Protein AF-A0A357NCX3-F1 (afdb_monomer)

Nearest PDB structures (foldseek):
  4xu6-assembly1_A  TM=5.570E-01  e=1.460E+00  Mycolicibacterium vanbaalenii PYR-1
  4xu4-assembly1_A  TM=5.574E-01  e=2.553E+00  Mycolicibacterium vanbaalenii PYR-1

Mean predicted aligned error: 8.89 Å

Solvent-accessible surface area (backbone atoms only — not comparable to full-atom values): 6624 Å² total; per-residue (Å²): 137,58,72,67,58,54,52,52,49,53,54,52,49,55,56,51,51,54,54,61,74,75,48,97,56,66,64,63,55,49,52,52,50,28,53,52,42,28,50,63,62,39,48,60,56,52,53,32,39,73,70,63,34,36,53,40,62,79,77,83,44,93,50,60,70,59,22,23,51,52,50,50,50,55,52,34,49,52,48,21,47,53,37,41,45,30,58,70,70,39,79,51,80,72,33,65,52,48,47,54,54,51,51,55,52,52,52,52,50,35,44,77,67,68,28,48,46,75,60,127

Foldseek 3Di:
DDPVVVVVVVVVVVVLVVVVPPDPDVPSVLVVQLVVQLCVQLVVVVVCVVVVQKWFAPPPDPDRSVRRVVVSSVVSSVLSVQQSCLVPVVPDPVSNCVSVVVVVVVVVVCVVVVRMDGDD

pLDDT: mean 77.63, std 7.21, range [49.5, 90.0]

Secondary structure (DSSP, 8-state):
--HHHHHHHHHHHHHHHHHHHH---HHHHHHHHHHHHHHHHHHHHHHHHHTTSEEE--SS-SSHHHHHHHHHHHHHHHHHHHHHIIIII--SGGGGTHHHHHHHHHHHHHHHTT-EEE--

Radius of gyration: 17.34 Å; Cα contacts (8 Å, |Δi|>4): 87; chains: 1; bounding box: 42×28×46 Å

Structure (mmCIF, N/CA/C/O backbone):
data_AF-A0A357NCX3-F1
#
_entry.id   AF-A0A357NCX3-F1
#
loop_
_atom_site.group_PDB
_atom_site.id
_atom_site.type_symbol
_atom_site.label_atom_id
_atom_site.label_alt_id
_atom_site.label_comp_id
_atom_site.label_asym_id
_atom_site.label_entity_id
_atom_site.label_seq_id
_atom_site.pdbx_PDB_ins_code
_atom_site.Cartn_x
_atom_site.Cartn_y
_atom_site.Cartn_z
_atom_site.occupancy
_atom_site.B_iso_or_equiv
_atom_site.auth_seq_id
_atom_site.auth_comp_id
_atom_site.auth_asym_id
_atom_site.auth_atom_id
_atom_site.pdbx_PDB_model_num
ATOM 1 N N . MET A 1 1 ? 18.366 7.986 7.309 1.00 49.50 1 MET A N 1
ATOM 2 C CA . MET A 1 1 ? 17.296 8.452 8.221 1.00 49.50 1 MET A CA 1
ATOM 3 C C . MET A 1 1 ? 17.945 8.885 9.527 1.00 49.50 1 MET A C 1
ATOM 5 O O . MET A 1 1 ? 18.762 8.133 10.036 1.00 49.50 1 MET A O 1
ATOM 9 N N . THR A 1 2 ? 17.689 10.101 10.012 1.00 83.94 2 THR A N 1
ATOM 10 C CA . THR A 1 2 ? 18.359 10.680 11.193 1.00 83.94 2 THR A CA 1
ATOM 11 C C . THR A 1 2 ? 17.702 10.219 12.500 1.00 83.94 2 THR A C 1
ATOM 13 O O . THR A 1 2 ? 16.491 10.012 12.554 1.00 83.94 2 THR A O 1
ATOM 16 N N . SER A 1 3 ? 18.489 10.077 13.571 1.00 82.62 3 SER A N 1
ATOM 17 C CA . SER A 1 3 ? 18.029 9.680 14.917 1.00 82.62 3 SER A CA 1
ATOM 18 C C . SER A 1 3 ? 16.891 10.562 15.452 1.00 82.62 3 SER A C 1
ATOM 20 O O . SER A 1 3 ? 15.956 10.064 16.080 1.00 82.62 3 SER A O 1
ATOM 22 N N . ALA A 1 4 ? 16.909 11.854 15.118 1.00 86.94 4 ALA A N 1
ATOM 23 C CA . ALA A 1 4 ? 15.836 12.794 15.430 1.00 86.94 4 ALA A CA 1
ATOM 24 C C . ALA A 1 4 ? 14.483 12.395 14.807 1.00 86.94 4 ALA A C 1
ATOM 26 O O . ALA A 1 4 ? 13.450 12.477 15.471 1.00 86.94 4 ALA A O 1
ATOM 27 N N . ALA A 1 5 ? 14.474 11.903 13.564 1.00 81.94 5 ALA A N 1
ATOM 28 C CA . ALA A 1 5 ? 13.247 11.465 12.898 1.00 81.94 5 ALA A CA 1
ATOM 29 C C . ALA A 1 5 ? 12.632 10.235 13.586 1.00 81.94 5 ALA A C 1
ATOM 31 O O . ALA A 1 5 ? 11.413 10.154 13.728 1.00 81.94 5 ALA A O 1
ATOM 32 N N . ILE A 1 6 ? 13.472 9.312 14.070 1.00 84.50 6 ILE A N 1
ATOM 33 C CA . ILE A 1 6 ? 13.028 8.122 14.812 1.00 84.50 6 ILE A CA 1
ATOM 34 C C . ILE A 1 6 ? 12.396 8.535 16.144 1.00 84.50 6 ILE A C 1
ATOM 36 O O . ILE A 1 6 ? 11.327 8.043 16.499 1.00 84.50 6 ILE A O 1
ATOM 40 N N . PHE A 1 7 ? 13.015 9.472 16.866 1.00 90.00 7 PHE A N 1
ATOM 41 C CA . PHE A 1 7 ? 12.469 9.959 18.132 1.00 90.00 7 PHE A CA 1
ATOM 42 C C . PHE A 1 7 ? 11.097 10.625 17.949 1.00 90.00 7 PHE A C 1
ATOM 44 O O . PHE A 1 7 ? 10.142 10.283 18.651 1.00 90.00 7 PHE A O 1
ATOM 51 N N . ILE A 1 8 ? 10.971 11.515 16.958 1.00 89.12 8 ILE A N 1
ATOM 52 C CA . ILE A 1 8 ? 9.698 12.167 16.615 1.00 89.12 8 ILE A CA 1
ATOM 53 C C . ILE A 1 8 ? 8.645 11.118 16.240 1.00 89.12 8 ILE A C 1
ATOM 55 O O . ILE A 1 8 ? 7.514 11.179 16.726 1.00 89.12 8 ILE A O 1
ATOM 59 N N . TYR A 1 9 ? 9.020 10.123 15.433 1.00 85.31 9 TYR A N 1
ATOM 60 C CA . TYR A 1 9 ? 8.136 9.023 15.066 1.00 85.31 9 TYR A CA 1
ATOM 61 C C . TYR A 1 9 ? 7.629 8.261 16.298 1.00 85.31 9 TYR A C 1
ATOM 63 O O . TYR A 1 9 ? 6.423 8.077 16.448 1.00 85.31 9 TYR A O 1
ATOM 71 N N . CYS A 1 10 ? 8.507 7.886 17.229 1.00 83.94 10 CYS A N 1
ATOM 72 C CA . CYS A 1 10 ? 8.115 7.184 18.452 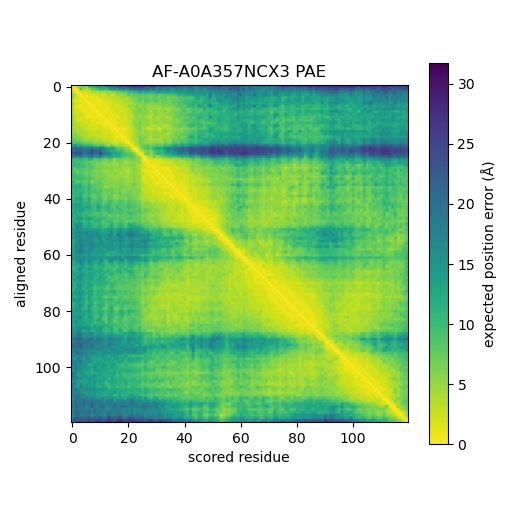1.00 83.94 10 CYS A CA 1
ATOM 73 C C . CYS A 1 10 ? 7.130 7.997 19.311 1.00 83.94 10 CYS A C 1
ATOM 75 O O . CYS A 1 10 ? 6.149 7.442 19.816 1.00 83.94 10 CYS A O 1
ATOM 77 N N . VAL A 1 11 ? 7.342 9.311 19.447 1.00 89.31 11 VAL A N 1
ATOM 78 C CA . VAL A 1 11 ? 6.430 10.202 20.190 1.00 89.31 11 VAL A CA 1
ATOM 79 C C . VAL A 1 11 ? 5.063 10.293 19.504 1.00 89.31 11 VAL A C 1
ATOM 81 O O . VAL A 1 11 ? 4.027 10.159 20.168 1.00 89.31 11 VAL A O 1
ATOM 84 N N . LEU A 1 12 ? 5.047 10.465 18.179 1.00 85.88 12 LEU A N 1
ATOM 85 C CA . LEU A 1 12 ? 3.818 10.483 17.384 1.0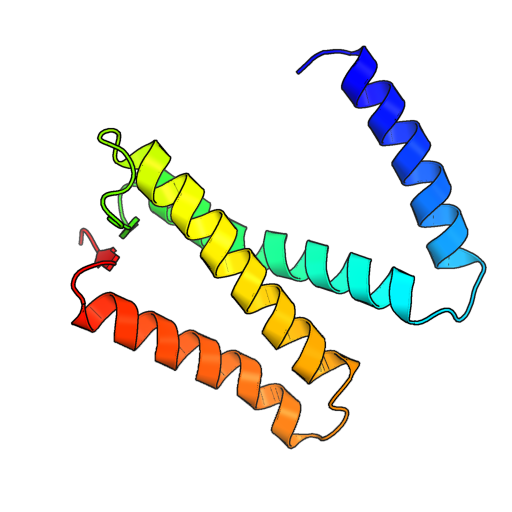0 85.88 12 LEU A CA 1
ATOM 86 C C . LEU A 1 12 ? 3.054 9.162 17.517 1.00 85.88 12 LEU A C 1
ATOM 88 O O . LEU A 1 12 ? 1.853 9.182 17.795 1.00 85.88 12 LEU A O 1
ATOM 92 N N . MET A 1 13 ? 3.746 8.025 17.408 1.00 81.19 13 MET A N 1
ATOM 93 C CA . MET A 1 13 ? 3.140 6.699 17.526 1.00 81.19 13 MET A CA 1
ATOM 94 C C . MET A 1 13 ? 2.572 6.444 18.921 1.00 81.19 13 MET A C 1
ATOM 96 O O . MET A 1 13 ? 1.452 5.946 19.031 1.00 81.19 13 MET A O 1
ATOM 100 N N . LYS A 1 14 ? 3.273 6.843 19.991 1.00 81.25 14 LYS A N 1
ATOM 101 C CA . LYS A 1 14 ? 2.769 6.727 21.370 1.00 81.25 14 LYS A CA 1
ATOM 102 C C . LYS A 1 14 ? 1.455 7.495 21.553 1.00 81.25 14 LYS A C 1
ATOM 104 O O . LYS A 1 14 ? 0.501 6.965 22.121 1.00 81.25 14 LYS A O 1
ATOM 109 N N . SER A 1 15 ? 1.385 8.723 21.034 1.00 80.44 15 SER A N 1
ATOM 110 C CA . SER A 1 15 ? 0.166 9.544 21.077 1.00 80.44 15 SER A CA 1
ATOM 111 C C . SER A 1 15 ? -0.957 8.955 20.214 1.00 80.44 15 SER A C 1
ATOM 113 O O . SER A 1 15 ? -2.117 8.918 20.633 1.00 80.44 15 SER A O 1
ATOM 115 N N . TRP A 1 16 ? -0.620 8.435 19.030 1.00 80.56 16 TRP A N 1
ATOM 116 C CA . TRP A 1 16 ? -1.567 7.807 18.108 1.00 80.56 16 TRP A CA 1
ATOM 117 C C . TRP A 1 16 ? -2.198 6.541 18.699 1.00 80.56 16 TRP A C 1
ATOM 119 O O . TRP A 1 16 ? -3.422 6.408 18.703 1.00 80.56 16 TRP A O 1
ATOM 129 N N . PHE A 1 17 ? -1.387 5.647 19.272 1.00 76.50 17 PHE A N 1
ATOM 130 C CA . PHE A 1 17 ? -1.857 4.414 19.911 1.00 76.50 17 PHE A CA 1
ATOM 131 C C . PHE A 1 17 ? -2.708 4.684 21.154 1.00 76.50 17 PHE A C 1
ATOM 133 O O . PHE A 1 17 ? -3.774 4.086 21.302 1.00 76.50 17 PHE A O 1
ATOM 140 N N . ALA A 1 18 ? -2.309 5.635 22.004 1.00 77.94 18 ALA A N 1
ATOM 141 C CA . ALA A 1 18 ? -3.113 6.022 23.164 1.00 77.94 18 ALA A CA 1
ATOM 142 C C . ALA A 1 18 ? -4.505 6.542 22.747 1.00 77.94 18 ALA A C 1
ATOM 144 O O . ALA A 1 18 ? -5.518 6.210 23.368 1.00 77.94 18 ALA A O 1
ATOM 145 N N . ARG A 1 19 ? -4.580 7.310 21.648 1.00 74.19 19 ARG A N 1
ATOM 146 C CA . ARG A 1 19 ? -5.848 7.790 21.066 1.00 74.19 19 ARG A CA 1
ATOM 147 C C . ARG A 1 19 ? -6.665 6.674 20.408 1.00 74.19 19 ARG A C 1
ATOM 149 O O . ARG A 1 19 ? -7.893 6.753 20.420 1.00 74.19 19 ARG A O 1
ATOM 156 N N . LEU A 1 20 ? -6.011 5.649 19.858 1.00 72.56 20 LEU A N 1
ATOM 157 C CA . LEU A 1 20 ? -6.663 4.467 19.285 1.00 72.56 20 LEU A CA 1
ATOM 158 C C . LEU A 1 20 ? -7.332 3.605 20.367 1.00 72.56 20 LEU A C 1
ATOM 160 O O . LEU A 1 20 ? -8.411 3.058 20.132 1.00 72.56 20 LEU A O 1
ATOM 164 N N . GLN A 1 21 ? -6.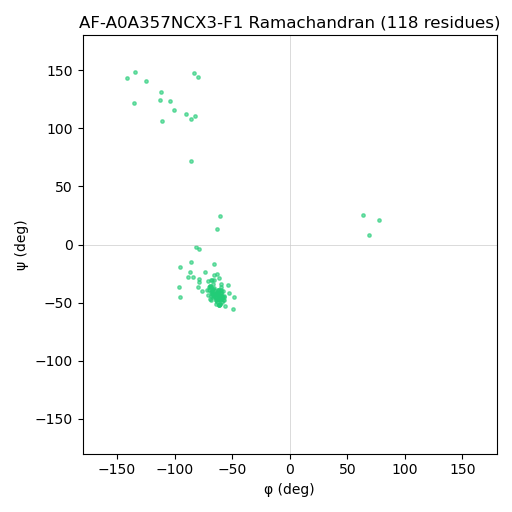704 3.505 21.541 1.00 70.31 21 GLN A N 1
ATOM 165 C CA . GLN A 1 21 ? -7.189 2.708 22.668 1.00 70.31 21 GLN A CA 1
ATOM 166 C C . GLN A 1 21 ? -8.299 3.416 23.464 1.00 70.31 21 GLN A C 1
ATOM 168 O O . GLN A 1 21 ? -9.241 2.759 23.900 1.00 70.31 21 GLN A O 1
ATOM 173 N N . SER A 1 22 ? -8.231 4.745 23.639 1.00 68.44 22 SER A N 1
ATOM 174 C CA . SER A 1 22 ? -9.112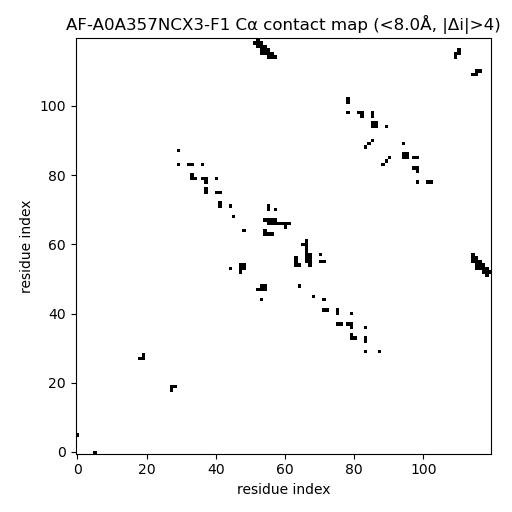 5.452 24.586 1.00 68.44 22 SER A CA 1
ATOM 175 C C . SER A 1 22 ? -10.494 5.866 24.057 1.00 68.44 22 SER A C 1
ATOM 177 O O . SER A 1 22 ? -11.364 6.195 24.865 1.00 68.44 22 SER A O 1
ATOM 179 N N . LYS A 1 23 ? -10.759 5.868 22.737 1.00 58.50 23 LYS A N 1
ATOM 180 C CA . LYS A 1 23 ? -12.060 6.329 22.198 1.00 58.50 23 LYS A CA 1
ATOM 181 C C . LYS A 1 23 ? -12.630 5.534 21.018 1.00 58.50 23 LYS A C 1
ATOM 183 O O . LYS A 1 23 ? -11.960 5.214 20.045 1.00 58.50 23 LYS A O 1
ATOM 188 N N . ARG A 1 24 ? -13.967 5.419 21.057 1.00 55.62 24 ARG A N 1
ATOM 189 C CA . ARG A 1 24 ? -14.958 4.939 20.062 1.00 55.62 24 ARG A CA 1
ATOM 190 C C . ARG A 1 24 ? -14.992 5.739 18.733 1.00 55.62 24 ARG A C 1
ATOM 192 O O . ARG A 1 24 ? -16.038 5.802 18.093 1.00 55.62 24 ARG A O 1
ATOM 199 N N . ARG A 1 25 ? -13.914 6.429 18.327 1.00 58.09 25 ARG A N 1
ATOM 200 C CA . ARG A 1 25 ? -13.895 7.285 17.119 1.00 58.09 25 ARG A CA 1
ATOM 201 C C . ARG A 1 25 ? -13.462 6.478 15.892 1.00 58.09 25 ARG A C 1
ATOM 203 O O . ARG A 1 25 ? -12.306 6.081 15.780 1.00 58.09 25 ARG A O 1
ATOM 210 N N . GLY A 1 26 ? -14.394 6.274 14.960 1.00 68.19 26 GLY A N 1
ATOM 211 C CA . GLY A 1 26 ? -14.185 5.471 13.748 1.00 68.19 26 GLY A CA 1
ATOM 212 C C . GLY A 1 26 ? -13.085 5.984 12.812 1.00 68.19 26 GLY A C 1
ATOM 213 O O . GLY A 1 26 ? -12.435 5.174 12.166 1.00 68.19 26 GLY A O 1
ATOM 214 N N . ILE A 1 27 ? -12.816 7.295 12.786 1.00 74.31 27 ILE A N 1
ATOM 215 C CA . ILE A 1 27 ? -11.867 7.907 11.837 1.00 74.31 27 ILE A CA 1
ATOM 216 C C . ILE A 1 27 ? -10.423 7.456 12.091 1.00 74.31 27 ILE A C 1
ATOM 218 O O . ILE A 1 27 ? -9.733 7.085 11.152 1.00 74.31 27 ILE A O 1
ATOM 222 N N . LEU A 1 28 ? -9.959 7.428 13.348 1.00 75.56 28 LEU A N 1
ATOM 223 C CA . LEU A 1 28 ? -8.577 7.022 13.639 1.00 75.56 28 LEU A CA 1
ATOM 224 C C . LEU A 1 28 ? -8.357 5.541 13.296 1.00 75.56 28 LEU A C 1
ATOM 226 O O . LEU A 1 28 ? -7.336 5.185 12.724 1.00 75.56 28 LEU A O 1
ATOM 230 N N . ARG A 1 29 ? -9.353 4.688 13.579 1.00 75.31 29 ARG A N 1
ATOM 231 C CA . ARG A 1 29 ? -9.350 3.275 13.168 1.00 75.31 29 ARG A CA 1
ATOM 232 C C . ARG A 1 29 ? -9.362 3.118 11.650 1.00 75.31 29 ARG A C 1
ATOM 234 O O . ARG A 1 29 ? -8.640 2.269 11.148 1.00 75.31 29 ARG A O 1
ATOM 241 N N . TYR A 1 30 ? -10.139 3.935 10.941 1.00 76.12 30 TYR A N 1
ATOM 242 C CA . TYR A 1 30 ? -10.182 3.952 9.479 1.00 76.12 30 TYR A CA 1
ATOM 243 C C . TYR A 1 30 ? -8.820 4.319 8.885 1.00 76.12 30 TYR A C 1
ATOM 245 O O . TYR A 1 30 ? -8.328 3.613 8.014 1.00 76.12 30 TYR A O 1
ATOM 253 N N . ILE A 1 31 ? -8.175 5.366 9.408 1.00 80.31 31 ILE A N 1
ATOM 254 C CA . ILE A 1 31 ? -6.838 5.784 8.971 1.00 80.31 31 ILE A CA 1
ATOM 255 C C . ILE A 1 31 ? -5.816 4.673 9.240 1.00 80.31 31 ILE A C 1
ATOM 257 O O . ILE A 1 31 ? -5.054 4.317 8.346 1.00 80.31 31 ILE A O 1
ATOM 261 N N . THR A 1 32 ? -5.814 4.079 10.437 1.00 80.94 32 THR A N 1
ATOM 262 C CA . THR A 1 32 ? -4.894 2.974 10.750 1.00 80.94 32 THR A CA 1
ATOM 263 C C . THR A 1 32 ? -5.145 1.762 9.848 1.00 80.94 32 THR A C 1
ATOM 265 O O . THR A 1 32 ? -4.194 1.190 9.328 1.00 80.94 32 THR A O 1
ATOM 268 N N . PHE A 1 33 ? -6.410 1.402 9.606 1.00 80.12 33 PHE A N 1
ATOM 269 C CA . PHE A 1 33 ? -6.776 0.304 8.707 1.00 80.12 33 PHE A CA 1
ATOM 270 C C . PHE A 1 33 ? -6.322 0.574 7.268 1.00 80.12 33 PHE A C 1
ATOM 272 O O . PHE A 1 33 ? -5.755 -0.313 6.636 1.00 80.12 33 PHE A O 1
ATOM 279 N N . TRP A 1 34 ? -6.481 1.810 6.790 1.00 82.00 34 TRP A N 1
ATOM 280 C CA . TRP A 1 34 ? -6.013 2.256 5.480 1.00 82.00 34 TRP A CA 1
ATOM 281 C C . TRP A 1 34 ? -4.495 2.119 5.320 1.00 82.00 34 TRP A C 1
ATOM 283 O O . TRP A 1 34 ? -4.028 1.554 4.329 1.00 82.00 34 TRP A O 1
ATOM 293 N N . PHE A 1 35 ? -3.719 2.568 6.313 1.00 82.12 35 PHE A N 1
ATOM 294 C CA . PHE A 1 35 ? -2.260 2.418 6.304 1.00 82.12 35 PHE A CA 1
ATOM 295 C C . PHE A 1 35 ? -1.829 0.949 6.356 1.00 82.12 35 PHE A C 1
ATOM 297 O O . PHE A 1 35 ? -0.929 0.555 5.617 1.00 82.12 35 PHE A O 1
ATOM 304 N N . SER A 1 36 ? -2.476 0.121 7.183 1.00 81.50 36 SER A N 1
ATOM 305 C CA . SER A 1 36 ? -2.198 -1.319 7.227 1.00 81.50 36 SER A CA 1
ATOM 306 C C . SER A 1 36 ? -2.486 -1.994 5.884 1.00 81.50 36 SER A C 1
ATOM 308 O O . SER A 1 36 ? -1.656 -2.763 5.406 1.00 81.50 36 SER A O 1
ATOM 310 N N . LEU A 1 37 ? -3.613 -1.665 5.243 1.00 81.06 37 LEU A N 1
ATOM 311 C CA . LEU A 1 37 ? -3.959 -2.156 3.906 1.00 81.06 37 LEU A CA 1
ATOM 312 C C . LEU A 1 37 ? -2.924 -1.742 2.860 1.00 81.06 37 LEU A C 1
ATOM 314 O O . LEU A 1 37 ? -2.514 -2.572 2.057 1.00 81.06 37 LEU A O 1
ATOM 318 N N . LEU A 1 38 ? -2.469 -0.487 2.892 1.00 82.00 38 LEU A N 1
ATOM 319 C CA . LEU A 1 38 ? -1.435 0.013 1.985 1.00 82.00 38 LEU A CA 1
ATOM 320 C C . LEU A 1 38 ? -0.137 -0.790 2.126 1.00 82.00 38 LEU A C 1
ATOM 322 O O . LEU A 1 38 ? 0.441 -1.192 1.120 1.00 82.00 38 LEU A O 1
ATOM 326 N N . VAL A 1 39 ? 0.307 -1.064 3.358 1.00 80.69 39 VAL A N 1
ATOM 327 C CA . VAL A 1 39 ? 1.518 -1.865 3.612 1.00 80.69 39 VAL A CA 1
ATOM 328 C C . VAL A 1 39 ? 1.349 -3.296 3.105 1.00 80.69 39 VAL A C 1
ATOM 330 O O . VAL A 1 39 ? 2.235 -3.799 2.417 1.00 80.69 39 VAL A O 1
ATOM 333 N N . ILE A 1 40 ? 0.213 -3.932 3.401 1.00 82.38 40 ILE A N 1
ATOM 334 C CA . ILE A 1 40 ? -0.071 -5.310 2.978 1.00 82.38 40 ILE A CA 1
ATOM 335 C C . ILE A 1 40 ? -0.123 -5.420 1.449 1.00 82.38 40 ILE A C 1
ATOM 337 O O . ILE A 1 40 ? 0.459 -6.350 0.903 1.00 82.38 40 ILE A O 1
ATOM 341 N N . LEU A 1 41 ? -0.767 -4.473 0.759 1.00 79.50 41 LEU A N 1
ATOM 342 C CA . LEU A 1 41 ? -0.862 -4.464 -0.706 1.00 79.50 41 LEU A CA 1
ATOM 343 C C . LEU A 1 41 ? 0.482 -4.155 -1.375 1.00 79.50 41 LEU A C 1
ATOM 345 O O . LEU A 1 41 ? 0.817 -4.732 -2.406 1.00 79.50 41 LEU A O 1
ATOM 349 N N . LYS A 1 42 ? 1.286 -3.273 -0.776 1.00 81.62 42 LYS A N 1
ATOM 350 C CA . LYS A 1 42 ? 2.566 -2.853 -1.350 1.00 81.62 42 LYS A CA 1
ATOM 351 C C . LYS A 1 42 ? 3.692 -3.865 -1.136 1.00 81.62 42 LYS A C 1
ATOM 353 O O . LYS A 1 42 ? 4.581 -3.959 -1.983 1.00 81.62 42 LYS A O 1
ATOM 358 N N . LEU A 1 43 ? 3.687 -4.602 -0.026 1.00 79.81 43 LEU A N 1
ATOM 359 C CA . LEU A 1 43 ? 4.702 -5.614 0.286 1.00 79.81 43 LEU A CA 1
ATOM 360 C C . LEU A 1 43 ? 4.969 -6.604 -0.865 1.00 79.81 43 LEU A C 1
ATOM 362 O O . LEU A 1 43 ? 6.122 -6.674 -1.291 1.00 79.81 43 LEU A O 1
ATOM 366 N N . PRO A 1 44 ? 3.966 -7.319 -1.417 1.00 77.50 44 PRO A N 1
ATOM 367 C CA . PRO A 1 44 ? 4.198 -8.281 -2.492 1.00 77.50 44 PRO A CA 1
ATOM 368 C C . PRO A 1 44 ? 4.731 -7.607 -3.757 1.00 77.50 44 PRO A C 1
ATOM 370 O O . PRO A 1 44 ? 5.692 -8.096 -4.337 1.00 77.50 44 PRO A O 1
ATOM 373 N N . VAL A 1 45 ? 4.197 -6.438 -4.131 1.00 76.19 45 VAL A N 1
ATOM 374 C CA . VAL A 1 45 ? 4.668 -5.678 -5.303 1.00 76.19 45 VAL A CA 1
ATOM 375 C C . VAL A 1 45 ? 6.124 -5.241 -5.131 1.00 76.19 45 VAL A C 1
ATOM 377 O O . VAL A 1 45 ? 6.909 -5.295 -6.069 1.00 76.19 45 VAL A O 1
ATOM 380 N N . THR A 1 46 ? 6.513 -4.840 -3.920 1.00 79.19 46 THR A N 1
ATOM 381 C CA . THR A 1 46 ? 7.895 -4.424 -3.636 1.00 79.19 46 THR A CA 1
ATOM 382 C C . THR A 1 46 ? 8.849 -5.618 -3.681 1.00 79.19 46 THR A C 1
ATOM 384 O O . THR A 1 46 ? 9.951 -5.490 -4.203 1.00 79.19 46 THR A O 1
ATOM 387 N N . LEU A 1 47 ? 8.426 -6.783 -3.178 1.00 81.00 47 LEU A N 1
ATOM 388 C CA . LEU A 1 47 ? 9.204 -8.023 -3.272 1.00 81.00 47 LEU A CA 1
ATOM 389 C C . LEU A 1 47 ? 9.372 -8.475 -4.728 1.00 81.00 47 LEU A C 1
ATOM 391 O O . LEU A 1 47 ? 10.480 -8.830 -5.115 1.00 81.00 47 LEU A O 1
ATOM 395 N N . LEU A 1 48 ? 8.305 -8.402 -5.530 1.00 77.69 48 LEU A N 1
ATOM 396 C CA . LEU A 1 48 ? 8.320 -8.738 -6.958 1.00 77.69 48 LEU A CA 1
ATOM 397 C C . LEU A 1 48 ? 9.176 -7.769 -7.787 1.00 77.69 48 LEU A C 1
ATOM 399 O O . LEU A 1 48 ? 9.842 -8.183 -8.735 1.00 77.69 48 LEU A O 1
ATOM 403 N N . LEU A 1 49 ? 9.200 -6.491 -7.404 1.00 79.38 49 LEU A N 1
ATOM 404 C CA . LEU A 1 49 ? 10.084 -5.496 -8.003 1.00 79.38 49 LEU A CA 1
ATOM 405 C C . LEU A 1 49 ? 11.553 -5.775 -7.662 1.00 79.38 49 LEU A C 1
ATOM 407 O O . LEU A 1 49 ? 12.411 -5.716 -8.540 1.00 79.38 49 LEU A O 1
ATOM 411 N N . PHE A 1 50 ? 11.855 -6.101 -6.401 1.00 77.38 50 PHE A N 1
ATOM 412 C CA . PHE A 1 50 ? 13.221 -6.432 -5.979 1.00 77.38 50 PHE A CA 1
ATOM 413 C C . PHE A 1 50 ? 13.736 -7.741 -6.578 1.00 77.38 50 PHE A C 1
ATOM 415 O O . PHE A 1 50 ? 14.937 -7.856 -6.812 1.00 77.38 50 PHE A O 1
ATOM 422 N N . SER A 1 51 ? 12.861 -8.712 -6.843 1.00 77.38 51 SER A N 1
ATOM 423 C CA . SER A 1 51 ? 13.231 -9.942 -7.547 1.00 77.38 51 SER A CA 1
ATOM 424 C C . SER A 1 51 ? 13.347 -9.767 -9.064 1.00 77.38 51 SER A C 1
ATOM 426 O O . SER A 1 51 ? 13.715 -10.716 -9.750 1.00 77.38 51 SER A O 1
ATOM 428 N N . GLY A 1 52 ? 13.038 -8.579 -9.601 1.00 72.12 52 GLY A N 1
ATOM 429 C CA . GLY A 1 52 ? 13.062 -8.302 -11.040 1.00 72.12 52 GLY A CA 1
ATOM 430 C C . GLY A 1 52 ? 11.967 -9.020 -11.838 1.00 72.12 52 GLY A C 1
ATOM 431 O O . GLY A 1 52 ? 11.984 -8.973 -13.066 1.00 72.12 52 GLY A O 1
ATOM 432 N N . LEU A 1 53 ? 11.019 -9.675 -11.157 1.00 72.62 53 LEU A N 1
ATOM 433 C CA . LEU A 1 53 ? 9.938 -10.446 -11.778 1.00 72.62 53 LEU A CA 1
ATOM 434 C C . LEU A 1 53 ? 8.810 -9.551 -12.286 1.00 72.62 53 LEU A C 1
ATOM 436 O O . LEU A 1 53 ? 8.132 -9.907 -13.247 1.00 72.62 53 LEU A O 1
ATOM 440 N N . GLN A 1 54 ? 8.597 -8.399 -11.648 1.00 69.38 54 GLN A N 1
ATOM 441 C CA . GLN A 1 54 ? 7.545 -7.466 -12.030 1.00 69.38 54 GLN A CA 1
ATOM 442 C C . GLN A 1 54 ? 8.074 -6.036 -12.042 1.00 69.38 54 GLN A C 1
ATOM 444 O O . GLN A 1 54 ? 8.525 -5.521 -11.020 1.00 69.38 54 GLN A O 1
ATOM 449 N N . TYR A 1 55 ? 7.971 -5.377 -13.192 1.00 72.62 55 TYR A N 1
ATOM 450 C CA . TYR A 1 55 ? 8.269 -3.955 -13.330 1.00 72.62 55 TYR A CA 1
ATOM 451 C C . TYR A 1 55 ? 7.072 -3.226 -13.925 1.00 72.62 55 TYR A C 1
ATOM 453 O O . TYR A 1 55 ? 6.374 -3.736 -14.805 1.00 72.62 55 TYR A O 1
ATOM 461 N N . THR A 1 56 ? 6.826 -2.024 -13.406 1.00 72.69 56 THR A N 1
ATOM 462 C CA . THR A 1 56 ? 5.780 -1.140 -13.921 1.00 72.69 56 THR A CA 1
ATOM 463 C C . THR A 1 56 ? 6.394 0.094 -14.552 1.00 72.69 56 THR A C 1
ATOM 465 O O . THR A 1 56 ? 7.127 0.809 -13.869 1.00 72.69 56 THR A O 1
ATOM 468 N N . VAL A 1 57 ? 6.070 0.363 -15.815 1.00 77.25 57 VAL A N 1
ATOM 469 C CA . VAL A 1 57 ? 6.576 1.531 -16.547 1.00 77.25 57 VAL A CA 1
ATOM 470 C C . VAL A 1 57 ? 5.422 2.501 -16.778 1.00 77.25 57 VAL A C 1
ATOM 472 O O . VAL A 1 57 ? 4.527 2.246 -17.582 1.00 77.25 57 VAL A O 1
ATOM 475 N N . ALA A 1 58 ? 5.434 3.604 -16.036 1.00 74.38 58 ALA A N 1
ATOM 476 C CA . ALA A 1 58 ? 4.519 4.729 -16.204 1.00 74.38 58 ALA A CA 1
ATOM 477 C C . ALA A 1 58 ? 5.137 5.839 -17.074 1.00 74.38 58 ALA A C 1
ATOM 479 O O . ALA A 1 58 ? 4.405 6.667 -17.619 1.00 74.38 58 ALA A O 1
ATOM 480 N N . GLY A 1 59 ? 6.469 5.845 -17.222 1.00 79.56 59 GLY A N 1
ATOM 481 C CA . GLY A 1 59 ? 7.213 6.803 -18.042 1.00 79.56 59 GLY A CA 1
ATOM 482 C C . GLY A 1 59 ? 7.383 8.175 -17.387 1.00 79.56 59 GLY A C 1
ATOM 483 O O . GLY A 1 59 ? 7.599 9.162 -18.085 1.00 79.56 59 GLY A O 1
ATOM 484 N N . TRP A 1 60 ? 7.253 8.271 -16.062 1.00 81.19 60 TRP A N 1
ATOM 485 C CA . TRP A 1 60 ? 7.409 9.529 -15.323 1.00 81.19 60 TRP A CA 1
ATOM 486 C C . TRP A 1 60 ? 8.873 9.835 -15.011 1.00 81.19 60 TRP A C 1
ATOM 488 O O . TRP A 1 60 ? 9.249 10.999 -14.873 1.00 81.19 60 TRP A O 1
ATOM 498 N N . PHE A 1 61 ? 9.702 8.799 -14.888 1.00 83.00 61 PHE A N 1
ATOM 499 C CA . PHE A 1 61 ? 11.132 8.917 -14.624 1.00 83.00 61 PHE A CA 1
ATOM 500 C C . PHE A 1 61 ? 11.941 7.988 -15.534 1.00 83.00 61 PHE A C 1
ATOM 502 O O . PHE A 1 61 ? 11.507 6.884 -15.844 1.00 83.00 61 PHE A O 1
ATOM 509 N N . GLU A 1 62 ? 13.163 8.398 -15.886 1.00 80.94 62 GLU A N 1
ATOM 510 C CA . GLU A 1 62 ? 14.098 7.571 -16.671 1.00 80.94 62 GLU A CA 1
ATOM 511 C C . GLU A 1 62 ? 14.565 6.319 -15.910 1.00 80.94 62 GLU A C 1
ATOM 513 O O . GLU A 1 62 ? 14.849 5.279 -16.498 1.00 80.94 62 GLU A O 1
ATOM 518 N N . ASN A 1 63 ? 14.651 6.403 -14.578 1.00 82.19 63 ASN A N 1
ATOM 519 C CA . ASN A 1 63 ? 15.058 5.275 -13.751 1.00 82.19 63 ASN A CA 1
ATOM 520 C C . ASN A 1 63 ? 13.861 4.348 -13.490 1.00 82.19 63 ASN A C 1
ATOM 522 O O . ASN A 1 63 ? 12.976 4.692 -12.706 1.00 82.19 63 ASN A O 1
ATOM 526 N N . LEU A 1 64 ? 13.893 3.155 -14.088 1.00 75.56 64 LEU A N 1
ATOM 527 C CA . LEU A 1 64 ? 12.863 2.109 -13.995 1.00 75.56 64 LEU A CA 1
ATOM 528 C C . LEU A 1 64 ? 12.416 1.799 -12.556 1.00 75.56 64 LEU A C 1
ATOM 530 O O . LEU A 1 64 ? 11.221 1.726 -12.278 1.00 75.56 64 LEU A O 1
ATOM 534 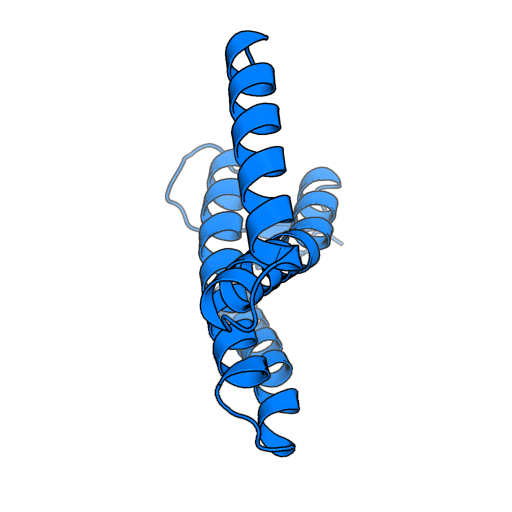N N . TYR A 1 65 ? 13.354 1.664 -11.614 1.00 76.19 65 TYR A N 1
ATOM 535 C CA . TYR A 1 65 ? 13.023 1.363 -10.215 1.00 76.19 65 TYR A CA 1
ATOM 536 C C . TYR A 1 65 ? 12.327 2.534 -9.525 1.00 76.19 65 TYR A C 1
ATOM 538 O O . TYR A 1 65 ? 11.440 2.343 -8.690 1.00 76.19 65 TYR A O 1
ATOM 546 N N . ARG A 1 66 ? 12.725 3.761 -9.874 1.00 78.62 66 ARG A N 1
ATOM 547 C CA . ARG A 1 66 ? 12.105 4.978 -9.347 1.00 78.62 66 ARG A CA 1
ATOM 548 C C . ARG A 1 66 ? 10.709 5.167 -9.927 1.00 78.62 66 ARG A C 1
ATOM 550 O O . ARG A 1 66 ? 9.793 5.476 -9.172 1.00 78.62 66 ARG A O 1
ATOM 557 N N . ASP A 1 67 ? 10.557 4.953 -11.227 1.00 80.44 67 ASP A N 1
ATOM 558 C CA . ASP A 1 67 ? 9.283 5.049 -11.931 1.00 80.44 67 ASP A CA 1
ATOM 559 C C . ASP A 1 67 ? 8.275 4.037 -11.375 1.00 80.44 67 AS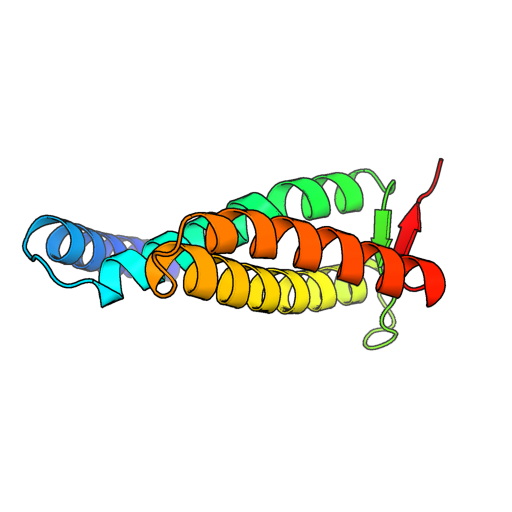P A C 1
ATOM 561 O O . ASP A 1 67 ? 7.208 4.413 -10.880 1.00 80.44 67 ASP A O 1
ATOM 565 N N . SER A 1 68 ? 8.680 2.766 -11.300 1.00 80.19 68 SER A N 1
ATOM 566 C CA . SER A 1 68 ? 7.849 1.698 -10.750 1.00 80.19 68 SER A CA 1
ATOM 567 C C . SER A 1 68 ? 7.541 1.897 -9.267 1.00 80.19 68 SER A C 1
ATOM 569 O O . SER A 1 68 ? 6.396 1.748 -8.835 1.00 80.19 68 SER A O 1
ATOM 571 N N . GLY A 1 69 ? 8.538 2.306 -8.480 1.00 80.94 69 GLY A N 1
ATOM 572 C CA . GLY A 1 69 ? 8.366 2.571 -7.057 1.00 80.94 69 GLY A CA 1
ATOM 573 C C . GLY A 1 69 ? 7.356 3.686 -6.788 1.00 80.94 69 GLY A C 1
ATOM 574 O O . GLY A 1 69 ? 6.479 3.518 -5.937 1.00 80.94 69 GLY A O 1
ATOM 575 N N . VAL A 1 70 ? 7.450 4.808 -7.507 1.00 83.06 70 VAL A N 1
ATOM 576 C CA . VAL A 1 70 ? 6.541 5.952 -7.341 1.00 83.06 70 VAL A CA 1
ATOM 577 C C . VAL A 1 70 ? 5.135 5.595 -7.816 1.00 83.06 70 VAL A C 1
ATOM 579 O O . VAL A 1 70 ? 4.179 5.795 -7.061 1.00 83.06 70 VAL A O 1
ATOM 582 N N . PHE A 1 71 ? 5.003 5.001 -9.003 1.00 83.81 71 PHE A N 1
ATOM 583 C CA . PHE A 1 71 ? 3.714 4.560 -9.534 1.00 83.81 71 PHE A CA 1
ATOM 584 C C . PHE A 1 71 ? 3.011 3.582 -8.581 1.00 83.81 71 PHE A C 1
ATOM 586 O O . PHE A 1 71 ? 1.853 3.790 -8.215 1.00 83.81 71 PHE A O 1
ATOM 593 N N . SER A 1 72 ? 3.740 2.578 -8.084 1.00 82.00 72 SER A N 1
ATOM 594 C CA . SER A 1 72 ? 3.229 1.586 -7.133 1.00 82.00 72 SER A CA 1
ATOM 595 C C . SER A 1 72 ? 2.744 2.219 -5.826 1.00 82.00 72 SER A C 1
ATOM 597 O O . SER A 1 72 ? 1.729 1.787 -5.280 1.00 82.00 72 SER A O 1
ATOM 599 N N . VAL A 1 73 ? 3.408 3.266 -5.317 1.00 82.62 73 VAL A N 1
ATOM 600 C CA . VAL A 1 73 ? 2.941 3.981 -4.112 1.00 82.62 73 VAL A CA 1
ATOM 601 C C . VAL A 1 73 ? 1.570 4.596 -4.355 1.00 82.62 73 VAL A C 1
ATOM 603 O O . VAL A 1 73 ? 0.661 4.377 -3.557 1.00 82.62 73 VAL A O 1
ATOM 606 N N . PHE A 1 74 ? 1.422 5.360 -5.437 1.00 84.81 74 PHE A N 1
ATOM 607 C CA . PHE A 1 74 ? 0.175 6.061 -5.739 1.00 84.81 74 PHE A CA 1
ATOM 608 C C . PHE A 1 74 ? -0.956 5.089 -6.063 1.00 84.81 74 PHE A C 1
ATOM 610 O O . PHE A 1 74 ? -2.060 5.235 -5.536 1.00 84.81 74 PHE A O 1
ATOM 617 N N . TYR A 1 75 ? -0.663 4.063 -6.859 1.00 84.12 75 TYR A N 1
ATOM 618 C CA . TYR A 1 75 ? -1.613 3.019 -7.217 1.00 84.12 75 TYR A CA 1
ATOM 619 C C . TYR A 1 75 ? -2.128 2.265 -5.981 1.00 84.12 75 TYR A C 1
ATOM 621 O O . TYR A 1 75 ? -3.337 2.208 -5.747 1.00 84.12 75 TYR A O 1
ATOM 629 N N . ASN A 1 76 ? -1.226 1.774 -5.122 1.00 84.62 76 ASN A N 1
ATOM 630 C CA . ASN A 1 76 ? -1.612 1.053 -3.906 1.00 84.62 76 ASN A CA 1
ATOM 631 C C . ASN A 1 76 ? -2.285 1.960 -2.864 1.00 84.62 76 ASN A C 1
ATOM 633 O O . ASN A 1 76 ? -3.145 1.484 -2.126 1.00 84.62 76 ASN A O 1
ATOM 637 N N . ALA A 1 77 ? -1.940 3.251 -2.803 1.00 82.94 77 ALA A N 1
ATOM 638 C CA . ALA A 1 77 ? -2.611 4.219 -1.934 1.00 82.94 77 ALA A CA 1
ATOM 639 C C . ALA A 1 77 ? -4.054 4.506 -2.380 1.00 82.94 77 ALA A C 1
ATOM 641 O O . ALA A 1 77 ? -4.961 4.597 -1.547 1.00 82.94 77 ALA A O 1
ATOM 642 N N . ALA A 1 78 ? -4.284 4.624 -3.691 1.00 84.62 78 ALA A N 1
ATOM 643 C CA . ALA A 1 78 ? -5.627 4.760 -4.244 1.00 84.62 78 ALA A CA 1
ATOM 644 C C . ALA A 1 78 ? -6.452 3.492 -3.978 1.00 84.62 78 ALA A C 1
ATOM 646 O O . ALA A 1 78 ? -7.558 3.573 -3.442 1.00 84.62 78 ALA A O 1
ATOM 647 N N . LEU A 1 79 ? -5.890 2.314 -4.259 1.00 83.56 79 LEU A N 1
ATOM 648 C CA . LEU A 1 79 ? -6.531 1.027 -3.983 1.00 83.56 79 LEU A CA 1
ATOM 649 C C . LEU A 1 79 ? -6.865 0.845 -2.506 1.00 83.56 79 LEU A C 1
ATOM 651 O O . LEU A 1 79 ? -8.008 0.534 -2.177 1.00 83.56 79 LEU A O 1
ATOM 655 N N . SER A 1 80 ? -5.911 1.081 -1.602 1.00 84.50 80 SER A N 1
ATOM 656 C CA . SER A 1 80 ? -6.162 0.964 -0.166 1.00 84.50 80 SER A CA 1
ATOM 657 C C . SER A 1 80 ? -7.270 1.920 0.275 1.00 84.50 80 SER A C 1
ATOM 659 O O . SER A 1 80 ? -8.072 1.550 1.132 1.00 84.50 80 SER A O 1
ATOM 661 N N . PHE A 1 81 ? -7.393 3.103 -0.340 1.00 82.50 81 PHE A N 1
ATOM 662 C CA . PHE A 1 81 ? -8.482 4.043 -0.062 1.00 82.50 81 PHE A CA 1
ATOM 663 C C . PHE A 1 81 ? -9.841 3.473 -0.455 1.00 82.50 81 PHE A C 1
ATOM 665 O O . PHE A 1 81 ? -10.738 3.421 0.391 1.00 82.50 81 PHE A O 1
ATOM 672 N N . PHE A 1 82 ? -9.978 2.968 -1.683 1.00 82.19 82 PHE A N 1
ATOM 673 C CA . PHE A 1 82 ? -11.214 2.326 -2.133 1.00 82.19 82 PHE A CA 1
ATOM 674 C C . PHE A 1 82 ? -11.554 1.094 -1.290 1.00 82.19 82 PHE A C 1
ATOM 676 O O . PHE A 1 82 ? -12.682 0.974 -0.809 1.00 82.19 82 PHE A O 1
ATOM 683 N N . CYS A 1 83 ? -10.583 0.219 -1.026 1.00 80.88 83 CYS A N 1
ATOM 684 C CA . CYS A 1 83 ? -10.768 -0.963 -0.186 1.00 80.88 83 CYS A CA 1
ATOM 685 C C . CYS A 1 83 ? -11.266 -0.587 1.214 1.00 80.88 83 CYS A C 1
ATOM 687 O O . CYS A 1 83 ? -12.220 -1.176 1.717 1.00 80.88 83 CYS A O 1
ATOM 689 N N . THR A 1 84 ? -10.662 0.430 1.830 1.00 79.19 84 THR A N 1
ATOM 690 C CA . THR A 1 84 ? -11.038 0.895 3.172 1.00 79.19 84 THR A CA 1
ATOM 691 C C . THR A 1 84 ? -12.435 1.523 3.154 1.00 79.19 84 THR A C 1
ATOM 693 O O . THR A 1 84 ? -13.237 1.256 4.050 1.00 79.19 84 THR A O 1
ATOM 696 N N . PHE A 1 85 ? -12.784 2.278 2.109 1.00 78.75 85 PHE A N 1
ATOM 697 C CA . PHE A 1 85 ? -14.122 2.845 1.928 1.00 78.75 85 PHE A CA 1
ATOM 698 C C . PHE A 1 85 ? -15.197 1.751 1.819 1.00 78.75 85 PHE A C 1
ATOM 700 O O . PHE A 1 85 ? -16.165 1.748 2.587 1.00 78.75 85 PHE A O 1
ATOM 707 N N . PHE A 1 86 ? -15.008 0.773 0.931 1.00 77.44 86 PHE A N 1
ATOM 708 C CA . PHE A 1 86 ? -15.971 -0.314 0.746 1.00 77.44 86 PHE A CA 1
ATOM 709 C C . PHE A 1 86 ? -16.065 -1.235 1.969 1.00 77.44 86 PHE A C 1
ATOM 711 O O . PHE A 1 86 ? -17.165 -1.626 2.350 1.00 77.44 86 PHE A O 1
ATOM 718 N N . LEU A 1 87 ? -14.952 -1.540 2.640 1.00 73.62 87 LEU A N 1
ATOM 719 C CA . LEU A 1 87 ? -14.965 -2.426 3.808 1.00 73.62 87 LEU A CA 1
ATOM 720 C C . LEU A 1 87 ? -15.506 -1.748 5.074 1.00 73.62 87 LEU A C 1
ATOM 722 O O . LEU A 1 87 ? -16.216 -2.388 5.853 1.00 73.62 87 LEU A O 1
ATOM 726 N N . CYS A 1 88 ? -15.170 -0.478 5.317 1.00 72.31 88 CYS A N 1
ATOM 727 C CA . CYS A 1 88 ? -15.506 0.194 6.576 1.00 72.31 88 CYS A CA 1
ATOM 728 C C . CYS A 1 88 ? -16.785 1.037 6.513 1.00 72.31 88 CYS A C 1
ATOM 730 O O . CYS A 1 88 ? -17.510 1.102 7.510 1.00 72.31 88 CYS A O 1
ATOM 732 N N . ILE A 1 89 ? -17.056 1.704 5.388 1.00 70.38 89 ILE A N 1
ATOM 733 C CA . ILE A 1 89 ? -18.198 2.623 5.245 1.00 70.38 89 ILE A CA 1
ATOM 734 C C . ILE A 1 89 ? -19.380 1.883 4.615 1.00 70.38 89 ILE A C 1
ATOM 736 O O . ILE A 1 89 ? -20.501 1.945 5.126 1.00 70.38 89 ILE A O 1
ATOM 740 N N . TRP A 1 90 ? -19.127 1.103 3.564 1.00 67.69 90 TRP A N 1
ATOM 741 C CA . TRP A 1 90 ? -20.157 0.356 2.845 1.00 67.69 90 TRP A CA 1
ATOM 742 C C . TRP A 1 90 ? -20.429 -1.013 3.498 1.00 67.69 90 TRP A C 1
ATOM 744 O O . TRP A 1 90 ? -20.100 -2.067 2.968 1.00 67.69 90 TRP A O 1
ATOM 754 N N . LYS A 1 91 ? -21.082 -1.023 4.668 1.00 65.38 91 LYS A N 1
ATOM 755 C CA . LYS A 1 91 ? -21.339 -2.222 5.508 1.00 65.38 91 LYS A CA 1
ATOM 756 C C . LYS A 1 91 ? -22.229 -3.334 4.897 1.00 65.38 91 LYS A C 1
ATOM 758 O O . LYS A 1 91 ? -22.687 -4.213 5.626 1.00 65.38 91 LYS A O 1
ATOM 763 N N . LYS A 1 92 ? -22.514 -3.325 3.590 1.00 76.88 92 LYS A N 1
ATOM 764 C CA . LYS A 1 92 ? -23.276 -4.399 2.922 1.00 76.88 92 LYS A CA 1
ATOM 765 C C . LYS A 1 92 ? -22.366 -5.598 2.645 1.00 76.88 92 LYS A C 1
ATOM 767 O O . LYS A 1 92 ? -21.213 -5.420 2.271 1.00 76.88 92 LYS A O 1
ATOM 772 N N . TRP A 1 93 ? -22.894 -6.818 2.760 1.00 72.00 93 TRP A N 1
ATOM 773 C CA . TRP A 1 93 ? -22.114 -8.051 2.572 1.00 72.00 93 TRP A CA 1
ATOM 774 C C . TRP A 1 93 ? -21.461 -8.137 1.180 1.00 72.00 93 TRP A C 1
ATOM 776 O O . TRP A 1 93 ? -20.278 -8.446 1.078 1.00 72.00 93 TRP A O 1
ATOM 786 N N . TYR A 1 94 ? -22.180 -7.715 0.133 1.00 73.06 94 TYR A N 1
ATOM 787 C CA . TYR A 1 94 ? -21.666 -7.616 -1.240 1.00 73.06 94 TYR A CA 1
ATOM 788 C C . TYR A 1 94 ? -20.51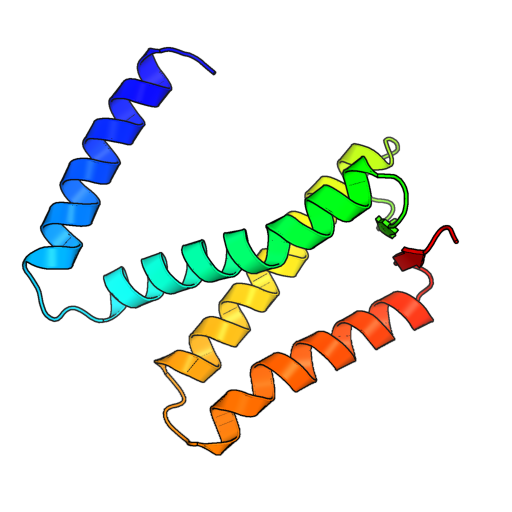3 -6.608 -1.406 1.00 73.06 94 TYR A C 1
ATOM 790 O O . TYR A 1 94 ? -19.674 -6.770 -2.287 1.00 73.06 94 TYR A O 1
ATOM 798 N N . GLY A 1 95 ? -20.418 -5.596 -0.533 1.00 69.81 95 GLY A N 1
ATOM 799 C CA . GLY A 1 95 ? -19.341 -4.598 -0.550 1.00 69.81 95 GLY A CA 1
ATOM 800 C C . GLY A 1 95 ? -17.965 -5.182 -0.225 1.00 69.81 95 GLY A C 1
ATOM 801 O O . GLY A 1 95 ? -16.953 -4.576 -0.556 1.00 69.81 95 GLY A O 1
ATOM 802 N N . LYS A 1 96 ? -17.910 -6.386 0.359 1.00 70.88 96 LYS A N 1
ATOM 803 C CA . LYS A 1 96 ? -16.655 -7.093 0.651 1.00 70.88 96 LYS A CA 1
ATOM 804 C C . LYS A 1 96 ? -15.982 -7.682 -0.591 1.00 70.88 96 LYS A C 1
ATOM 806 O O . LYS A 1 96 ? -14.775 -7.888 -0.562 1.00 70.88 96 LYS A O 1
ATOM 811 N N . LEU A 1 97 ? -16.737 -7.943 -1.662 1.00 79.19 97 LEU A N 1
ATOM 812 C CA . LEU A 1 97 ? -16.210 -8.488 -2.923 1.00 79.19 97 LEU A CA 1
ATOM 813 C C . LEU A 1 97 ? -15.707 -7.398 -3.875 1.00 79.19 97 LEU A C 1
ATOM 815 O O . LEU A 1 97 ? -14.846 -7.651 -4.712 1.00 79.19 97 LEU A O 1
ATOM 819 N N . VAL A 1 98 ? -16.208 -6.172 -3.719 1.00 79.94 98 VAL A N 1
ATOM 820 C CA . VAL A 1 98 ? -15.847 -5.025 -4.561 1.00 79.94 98 VAL A CA 1
ATOM 821 C C . VAL A 1 98 ? -14.337 -4.730 -4.559 1.00 79.94 98 VAL A C 1
ATOM 823 O O . VAL A 1 98 ? -13.795 -4.560 -5.646 1.00 79.94 98 VAL A O 1
ATOM 826 N N . PRO A 1 99 ? -13.617 -4.740 -3.416 1.00 77.75 99 PRO A N 1
ATOM 827 C CA . PRO A 1 99 ? -12.161 -4.587 -3.385 1.00 77.75 99 PRO A CA 1
ATOM 828 C C . PRO A 1 99 ? -11.417 -5.561 -4.302 1.00 77.75 99 PRO A C 1
ATOM 830 O O . PRO A 1 99 ? -10.492 -5.161 -5.001 1.00 77.75 99 PRO A O 1
ATOM 833 N N . PHE A 1 100 ? -11.852 -6.823 -4.335 1.00 80.25 100 PHE A N 1
ATOM 834 C CA . PHE A 1 100 ? -11.240 -7.849 -5.175 1.00 80.25 100 PHE A CA 1
ATOM 835 C C . PHE A 1 100 ? -11.517 -7.582 -6.651 1.00 80.25 100 PHE A C 1
ATOM 837 O O . PHE A 1 100 ? -10.592 -7.590 -7.455 1.00 80.25 100 PHE A O 1
ATOM 844 N N . LEU A 1 101 ? -12.770 -7.277 -7.002 1.00 84.06 101 LEU A N 1
ATOM 845 C CA . LEU A 1 101 ? -13.140 -6.944 -8.379 1.00 84.06 101 LEU A CA 1
ATOM 846 C C . LEU A 1 101 ? -12.381 -5.718 -8.894 1.00 84.06 101 LEU A C 1
ATOM 848 O O . LEU A 1 101 ? -11.912 -5.731 -10.028 1.00 84.06 101 LEU A O 1
ATOM 852 N N . ILE A 1 102 ? -12.231 -4.687 -8.060 1.00 83.94 102 ILE A N 1
ATOM 853 C CA . ILE A 1 102 ? -11.439 -3.496 -8.377 1.00 83.94 102 ILE A CA 1
ATOM 854 C C . ILE A 1 102 ? -9.987 -3.904 -8.631 1.00 83.94 102 ILE A C 1
ATOM 856 O O . ILE A 1 102 ? -9.454 -3.570 -9.684 1.00 83.94 102 ILE A O 1
ATOM 860 N N . TYR A 1 103 ? -9.372 -4.664 -7.723 1.00 81.50 103 TYR A N 1
ATOM 861 C CA . TYR A 1 103 ? -7.980 -5.093 -7.866 1.00 81.50 103 TYR A CA 1
ATOM 862 C C . TYR A 1 103 ? -7.745 -5.852 -9.182 1.00 81.50 103 TYR A C 1
ATOM 864 O O . TYR A 1 103 ? -6.940 -5.419 -10.002 1.00 81.50 103 TYR A O 1
ATOM 872 N N . PHE A 1 104 ? -8.542 -6.891 -9.456 1.00 83.31 104 PHE A N 1
ATOM 873 C CA . PHE A 1 104 ? -8.438 -7.665 -10.699 1.00 83.31 104 PHE A CA 1
ATOM 874 C C . PHE A 1 104 ? -8.700 -6.828 -11.955 1.00 83.31 104 PHE A C 1
ATOM 876 O O . PHE A 1 104 ? -8.019 -7.000 -12.963 1.00 83.31 104 PHE A O 1
ATOM 883 N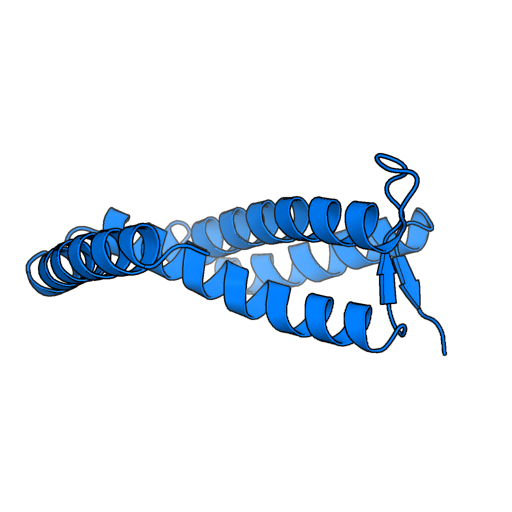 N . SER A 1 105 ? -9.671 -5.912 -11.908 1.00 85.31 105 SER A N 1
ATOM 884 C CA . SER A 1 105 ? -9.995 -5.063 -13.061 1.00 85.31 105 SER A CA 1
ATOM 885 C C . SER A 1 105 ? -8.861 -4.093 -13.379 1.00 85.31 105 SER A C 1
ATOM 887 O O . SER A 1 105 ? -8.527 -3.899 -14.546 1.00 85.31 105 SER A O 1
ATOM 889 N N . PHE A 1 106 ? -8.258 -3.485 -12.355 1.00 82.62 106 PHE A N 1
ATOM 890 C CA . PHE A 1 106 ? -7.144 -2.566 -12.552 1.00 82.62 106 PHE A CA 1
ATOM 891 C C . PHE A 1 106 ? -5.865 -3.293 -12.974 1.00 82.62 106 PHE A C 1
ATOM 893 O O . PHE A 1 106 ? -5.182 -2.792 -13.863 1.00 82.62 106 PHE A O 1
ATOM 900 N N . ASP A 1 107 ? -5.568 -4.467 -12.414 1.00 79.38 107 ASP A N 1
ATOM 901 C CA . ASP A 1 107 ? -4.444 -5.296 -12.868 1.00 79.38 107 ASP A CA 1
ATOM 902 C C . ASP A 1 107 ? -4.610 -5.701 -14.340 1.00 79.38 107 ASP A C 1
ATOM 904 O O . ASP A 1 107 ? -3.683 -5.544 -15.135 1.00 79.38 107 ASP A O 1
ATOM 908 N N . ALA A 1 108 ? -5.810 -6.133 -14.745 1.00 81.25 108 ALA A N 1
ATOM 909 C CA . ALA A 1 108 ? -6.115 -6.459 -16.139 1.00 81.25 108 ALA A CA 1
ATOM 910 C C . ALA A 1 108 ? -5.982 -5.237 -17.069 1.00 81.25 108 ALA A C 1
ATOM 912 O O . ALA A 1 108 ? -5.468 -5.340 -18.187 1.00 81.25 108 ALA A O 1
ATOM 913 N N . LEU A 1 109 ? -6.402 -4.057 -16.610 1.00 82.88 109 LEU A N 1
ATOM 914 C CA . LEU A 1 109 ? -6.269 -2.814 -17.371 1.00 82.88 109 LEU A CA 1
ATOM 915 C C . LEU A 1 109 ? -4.796 -2.414 -17.528 1.00 82.88 109 LEU A C 1
ATOM 917 O O . LEU A 1 109 ? -4.371 -2.019 -18.612 1.00 82.88 109 LEU A O 1
ATOM 921 N N . LEU A 1 110 ? -3.993 -2.555 -16.477 1.00 79.94 110 LEU A N 1
ATOM 922 C CA . LEU A 1 110 ? -2.564 -2.256 -16.524 1.00 79.94 110 LEU A CA 1
ATOM 923 C C . LEU A 1 110 ? -1.782 -3.254 -17.392 1.00 79.94 110 LEU A C 1
ATOM 925 O O . LEU A 1 110 ? -0.868 -2.845 -18.112 1.00 79.94 110 LEU A O 1
ATOM 929 N N . LEU A 1 111 ? -2.177 -4.529 -17.389 1.00 79.06 111 LEU A N 1
ATOM 930 C CA . LEU A 1 111 ? -1.657 -5.556 -18.297 1.00 79.06 111 LEU A CA 1
ATOM 931 C C . LEU A 1 111 ? -1.976 -5.240 -19.762 1.00 79.06 111 LEU A C 1
ATOM 933 O O . LEU A 1 111 ? -1.083 -5.225 -20.604 1.00 79.06 111 LEU A O 1
ATOM 937 N N . THR A 1 112 ? -3.235 -4.925 -20.073 1.00 77.75 112 THR A N 1
ATOM 938 C CA . THR A 1 112 ? -3.659 -4.601 -21.451 1.00 77.75 112 THR A CA 1
ATOM 939 C C . THR A 1 112 ? -3.041 -3.308 -21.983 1.00 77.75 112 THR A C 1
ATOM 941 O O . THR A 1 112 ? -2.867 -3.161 -23.191 1.00 77.75 112 THR A O 1
ATOM 944 N N . ARG A 1 113 ? -2.668 -2.376 -21.100 1.00 75.50 113 ARG A N 1
ATOM 945 C CA . ARG A 1 113 ? -1.928 -1.152 -21.450 1.00 75.50 113 ARG A CA 1
ATOM 946 C C . ARG A 1 113 ? -0.418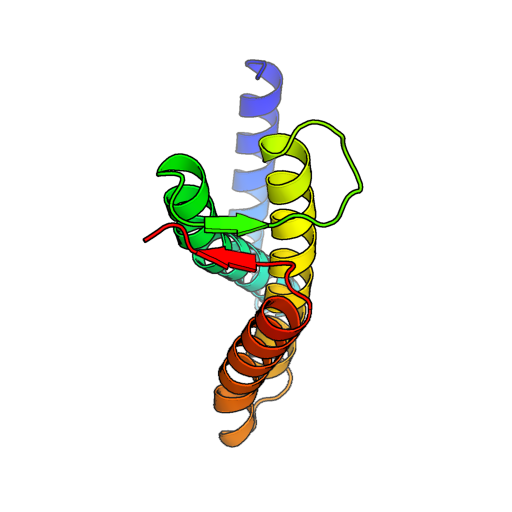 -1.360 -21.594 1.00 75.50 113 ARG A C 1
ATOM 948 O O . ARG A 1 113 ? 0.268 -0.393 -21.910 1.00 75.50 113 ARG A O 1
ATOM 955 N N . GLY A 1 114 ? 0.095 -2.571 -21.357 1.00 72.38 114 GLY A N 1
ATOM 956 C CA . GLY A 1 114 ? 1.532 -2.855 -21.385 1.00 72.38 114 GLY A CA 1
ATOM 957 C C . GLY A 1 114 ? 2.310 -2.094 -20.310 1.00 72.38 114 GLY A C 1
ATOM 958 O O . GLY A 1 114 ? 3.481 -1.797 -20.499 1.00 72.38 114 GLY A O 1
ATOM 959 N N . MET A 1 115 ? 1.651 -1.717 -19.209 1.00 69.75 115 MET A N 1
ATOM 960 C CA . MET A 1 115 ? 2.288 -0.997 -18.104 1.00 69.75 115 MET A CA 1
ATOM 961 C C . MET A 1 115 ? 2.886 -1.949 -17.073 1.00 69.75 115 MET A C 1
ATOM 963 O O . MET A 1 115 ? 3.842 -1.567 -16.407 1.00 69.75 115 MET A O 1
ATOM 967 N N . ILE A 1 116 ? 2.337 -3.161 -16.932 1.00 67.31 116 ILE A N 1
ATOM 968 C CA . ILE A 1 116 ? 2.897 -4.233 -16.101 1.00 67.31 116 ILE A CA 1
ATOM 969 C C . ILE A 1 116 ? 3.559 -5.252 -17.018 1.00 67.31 116 ILE A C 1
ATOM 971 O O . ILE A 1 116 ? 2.898 -5.839 -17.873 1.00 67.31 116 ILE A O 1
ATOM 975 N N . PHE A 1 117 ? 4.838 -5.510 -16.776 1.00 69.38 117 PHE A N 1
ATOM 976 C CA . PHE A 1 117 ? 5.557 -6.607 -17.402 1.00 69.38 117 PHE A CA 1
ATOM 977 C C . PHE A 1 117 ? 5.898 -7.650 -16.348 1.00 69.38 117 PHE A C 1
ATOM 979 O O . PHE A 1 117 ? 6.429 -7.320 -15.284 1.00 69.38 117 PHE A O 1
ATOM 986 N N . PHE A 1 118 ? 5.593 -8.904 -16.665 1.00 69.69 118 PHE A N 1
ATOM 987 C CA . PHE A 1 118 ? 6.058 -10.057 -15.911 1.00 69.69 118 PHE A CA 1
ATOM 988 C C . PHE A 1 118 ? 7.234 -10.664 -16.666 1.00 69.69 118 PHE A C 1
ATOM 990 O O . PHE A 1 118 ? 7.071 -11.110 -17.801 1.00 69.69 118 PHE A O 1
ATOM 997 N N . ASN A 1 119 ? 8.413 -10.643 -16.050 1.00 60.81 119 ASN A N 1
ATOM 998 C CA . ASN A 1 119 ? 9.567 -11.380 -16.549 1.00 60.81 119 ASN A CA 1
ATOM 999 C C . ASN A 1 119 ? 9.464 -12.804 -15.993 1.00 60.81 119 ASN A C 1
ATOM 1001 O O . ASN A 1 119 ? 9.611 -13.004 -14.786 1.00 60.81 119 ASN A O 1
ATOM 1005 N N . GLY A 1 120 ? 9.136 -13.754 -16.868 1.00 50.72 120 GLY A N 1
ATOM 1006 C CA . GLY A 1 120 ? 9.128 -15.192 -16.601 1.00 50.72 120 GLY A CA 1
ATOM 1007 C C . GLY A 1 120 ? 10.214 -15.878 -17.405 1.00 50.72 120 GLY A C 1
ATOM 1008 O O . GLY A 1 120 ? 10.326 -15.542 -18.605 1.00 50.72 120 GLY A O 1
#

Sequence (120 aa):
MTSAAIFIYCVLMKSWFARLQSKRRGILRYITFWFSLLVILKLPVTLLLFSGLQYTVAGWFENLYRDSGVFSVFYNAALSFFCTFFLCIWKKWYGKLVPFLIYFSFDALLLTRGMIFFNG